Protein AF-A0A974YJ53-F1 (afdb_monomer_lite)

Radius of gyration: 17.29 Å; chains: 1; bounding box: 48×20×54 Å

Secondary structure (DSSP, 8-state):
---SHHHHHHHHHHHHHHHTT--SS---EEEE-S--SS-HHHHHHHHHHHHHHHHHHHHHHHHHHHHHHT---HHHHHHHHHHHHHHHHHHHHHHTTEEEE---

Foldseek 3Di:
DPDPPPVVVVVVVVVVVVLLVDQLLQDFDWDAQDPFPDDPVVLQSVLSVQLSVQLVVQLVVLVVVCVVVVHDDPVVSSVRSSVRSNVSSQVSSVVRRIGGHHDD

Sequence (104 aa):
MKASGLVVVSVAGMAALLAGCVDRANSPVLYPVGTPTNPSFVAHAMCMGEGNAAYDESMRLYKERSQISGQYDEDEGKAVSRSAARRAYTACASSEGYRAVYDQ

pLDDT: mean 82.93, std 16.95, range [40.56, 96.88]

Structure (mmCIF, N/CA/C/O backbone):
data_AF-A0A974YJ53-F1
#
_entry.id   AF-A0A974YJ53-F1
#
loop_
_atom_site.group_PDB
_atom_site.id
_atom_site.type_symbol
_atom_site.label_atom_id
_atom_site.label_alt_id
_atom_site.label_comp_id
_atom_site.label_asym_id
_atom_site.label_entity_id
_atom_site.label_seq_id
_atom_site.pdbx_PDB_ins_code
_atom_site.Cartn_x
_atom_site.Cartn_y
_atom_site.Cartn_z
_atom_site.occupancy
_atom_site.B_iso_or_equiv
_atom_site.auth_seq_id
_atom_site.auth_comp_id
_atom_site.auth_asym_id
_atom_site.auth_atom_id
_atom_site.pdbx_PDB_model_num
ATOM 1 N N . MET A 1 1 ? 29.215 -0.146 34.148 1.00 40.56 1 MET A N 1
ATOM 2 C CA . MET A 1 1 ? 28.166 -0.935 33.465 1.00 40.56 1 MET A CA 1
ATOM 3 C C . MET A 1 1 ? 27.506 -0.026 32.435 1.00 40.56 1 MET A C 1
ATOM 5 O O . MET A 1 1 ? 26.774 0.873 32.817 1.00 40.56 1 MET A O 1
ATOM 9 N N . LYS A 1 2 ? 27.872 -0.137 31.154 1.00 45.16 2 LYS A N 1
ATOM 10 C CA . LYS A 1 2 ? 27.364 0.735 30.079 1.00 45.16 2 LYS A CA 1
ATOM 11 C C . LYS A 1 2 ? 27.240 -0.112 28.808 1.00 45.16 2 LYS A C 1
ATOM 13 O O . LYS A 1 2 ? 28.042 -0.001 27.896 1.00 45.16 2 LYS A O 1
ATOM 18 N N . ALA A 1 3 ? 26.291 -1.047 28.829 1.00 50.09 3 ALA A N 1
ATOM 19 C CA . ALA A 1 3 ? 26.039 -2.011 27.752 1.00 50.09 3 ALA A CA 1
ATOM 20 C C . ALA A 1 3 ? 24.563 -2.013 27.305 1.00 50.09 3 ALA A C 1
ATOM 22 O O . ALA A 1 3 ? 24.103 -2.958 26.681 1.00 50.09 3 ALA A O 1
ATOM 23 N N . SER A 1 4 ? 23.810 -0.954 27.620 1.00 52.62 4 SER A N 1
ATOM 24 C CA . SER A 1 4 ? 22.373 -0.875 27.312 1.00 52.62 4 SER A CA 1
ATOM 25 C C . SER A 1 4 ? 22.062 -0.113 26.018 1.00 52.62 4 SER A C 1
ATOM 27 O O . SER A 1 4 ? 20.961 -0.224 25.500 1.00 52.62 4 SER A O 1
ATOM 29 N N . GLY A 1 5 ? 23.014 0.654 25.471 1.00 43.25 5 GLY A N 1
ATOM 30 C CA . GLY A 1 5 ? 22.772 1.498 24.290 1.00 43.25 5 GLY A CA 1
ATOM 31 C C . GLY A 1 5 ? 22.782 0.747 22.955 1.00 43.25 5 GLY A C 1
ATOM 32 O O . GLY A 1 5 ? 22.046 1.105 22.044 1.00 43.25 5 GLY A O 1
ATOM 33 N N . LEU A 1 6 ? 23.584 -0.314 22.837 1.00 44.44 6 LEU A N 1
ATOM 34 C CA . LEU A 1 6 ? 23.817 -1.005 21.560 1.00 44.44 6 LEU A CA 1
ATOM 35 C C . LEU A 1 6 ? 22.660 -1.954 21.191 1.00 44.44 6 LEU A C 1
ATOM 37 O O . LEU A 1 6 ? 22.308 -2.092 20.023 1.00 44.44 6 LEU A O 1
ATOM 41 N N . VAL A 1 7 ? 22.004 -2.537 22.198 1.00 48.62 7 VAL A N 1
ATOM 42 C CA . VAL A 1 7 ? 20.861 -3.444 22.010 1.00 48.62 7 VAL A CA 1
ATOM 43 C C . VAL A 1 7 ? 19.630 -2.689 21.501 1.00 48.62 7 VAL A C 1
ATOM 45 O O . VAL A 1 7 ? 18.967 -3.153 20.577 1.00 48.62 7 VAL A O 1
ATOM 48 N N . VAL A 1 8 ? 19.360 -1.488 22.023 1.00 51.03 8 VAL A N 1
ATOM 49 C CA . VAL A 1 8 ? 18.184 -0.687 21.631 1.00 51.03 8 VAL A CA 1
ATOM 50 C C . VAL A 1 8 ? 18.253 -0.251 20.163 1.00 51.03 8 VAL A C 1
ATOM 52 O O . VAL A 1 8 ? 17.247 -0.318 19.460 1.00 51.03 8 VAL A O 1
ATOM 55 N N . VAL A 1 9 ? 19.442 0.117 19.669 1.00 54.72 9 VAL A N 1
ATOM 56 C CA . VAL A 1 9 ? 19.636 0.501 18.258 1.00 54.72 9 VAL A CA 1
ATOM 57 C C . VAL A 1 9 ? 19.370 -0.680 17.322 1.00 54.72 9 VAL A C 1
ATOM 59 O O . VAL A 1 9 ? 18.753 -0.504 16.274 1.00 54.72 9 VAL A O 1
ATOM 62 N N . SER A 1 10 ? 19.771 -1.893 17.715 1.00 58.12 10 SER A N 1
ATOM 63 C CA . SER A 1 10 ? 19.550 -3.089 16.895 1.00 58.12 10 SER A CA 1
ATOM 64 C C . SER A 1 10 ? 18.067 -3.458 16.764 1.00 58.12 10 SER A C 1
ATOM 66 O O . SER A 1 10 ? 17.613 -3.766 15.665 1.00 58.12 10 SER A O 1
ATOM 68 N N . VAL A 1 11 ? 17.284 -3.341 17.843 1.00 58.62 11 VAL A N 1
ATOM 69 C CA . VAL A 1 11 ? 15.850 -3.680 17.834 1.00 58.62 11 VAL A CA 1
ATOM 70 C C . VAL A 1 11 ? 15.031 -2.625 17.090 1.00 58.62 11 VAL A C 1
ATOM 72 O O . VAL A 1 11 ? 14.169 -2.980 16.289 1.00 58.62 11 VAL A O 1
ATOM 75 N N . ALA A 1 12 ? 15.321 -1.335 17.289 1.00 57.25 12 ALA A N 1
ATOM 76 C CA . ALA A 1 12 ? 14.645 -0.259 16.563 1.00 57.25 12 ALA A CA 1
ATOM 77 C C . ALA A 1 12 ? 14.970 -0.287 15.058 1.00 57.25 12 ALA A C 1
ATOM 79 O O . ALA A 1 12 ? 14.073 -0.119 14.233 1.00 57.25 12 ALA A O 1
ATOM 80 N N . GLY A 1 13 ? 16.227 -0.570 14.695 1.00 54.50 13 GLY A N 1
ATOM 81 C CA . GLY A 1 13 ? 16.632 -0.760 13.300 1.00 54.50 13 GLY A CA 1
ATOM 82 C C . GLY A 1 13 ? 15.938 -1.957 12.647 1.00 54.50 13 GLY A C 1
ATOM 83 O O . GLY A 1 13 ? 15.426 -1.837 11.538 1.00 54.50 13 GLY A O 1
ATOM 84 N N . MET A 1 14 ? 15.836 -3.089 13.351 1.00 53.72 14 MET A N 1
ATOM 85 C CA . MET A 1 14 ? 15.097 -4.258 12.861 1.00 53.72 14 MET A CA 1
ATOM 86 C C . MET A 1 14 ? 13.597 -3.984 12.715 1.00 53.72 14 MET A C 1
ATOM 88 O O . MET A 1 14 ? 13.014 -4.383 11.714 1.00 53.72 14 MET A O 1
ATOM 92 N N . ALA A 1 15 ? 12.973 -3.269 13.655 1.00 55.41 15 ALA A N 1
ATOM 93 C CA . ALA A 1 15 ? 11.561 -2.901 13.560 1.00 55.41 15 ALA A CA 1
ATOM 94 C C . ALA A 1 15 ? 11.280 -1.958 12.376 1.00 55.41 15 ALA A C 1
ATOM 96 O O . ALA A 1 15 ? 10.288 -2.144 11.676 1.00 55.41 15 ALA A O 1
ATOM 97 N N . ALA A 1 16 ? 12.168 -0.995 12.105 1.00 52.47 16 ALA A N 1
ATOM 98 C CA . ALA A 1 16 ? 12.058 -0.111 10.944 1.00 52.47 16 ALA A CA 1
ATOM 99 C C . ALA A 1 16 ? 12.239 -0.869 9.614 1.00 52.47 16 ALA A C 1
ATOM 101 O O . ALA A 1 16 ? 11.493 -0.639 8.664 1.00 52.47 16 ALA A O 1
ATOM 102 N N . LEU A 1 17 ? 13.177 -1.821 9.562 1.00 53.62 17 LEU A N 1
ATOM 103 C CA . LEU A 1 17 ? 13.371 -2.694 8.398 1.00 53.62 17 LEU A CA 1
ATOM 104 C C . LEU A 1 17 ? 12.165 -3.616 8.168 1.00 53.62 17 LEU A C 1
ATOM 106 O O . LEU A 1 17 ? 11.707 -3.760 7.037 1.00 53.62 17 LEU A O 1
ATOM 110 N N . LEU A 1 18 ? 11.613 -4.197 9.236 1.00 51.81 18 LEU A N 1
ATOM 111 C CA . LEU A 1 18 ? 10.420 -5.045 9.177 1.00 51.81 18 LEU A CA 1
ATOM 112 C C . LEU A 1 18 ? 9.175 -4.249 8.774 1.00 51.81 18 LEU A C 1
ATOM 114 O O . LEU A 1 18 ? 8.375 -4.752 7.992 1.00 51.81 18 LEU A O 1
ATOM 118 N N . ALA A 1 19 ? 9.026 -3.003 9.235 1.00 51.44 19 ALA A N 1
ATOM 119 C CA . ALA A 1 19 ? 7.949 -2.117 8.792 1.00 51.44 19 ALA A CA 1
ATOM 120 C C . ALA A 1 19 ? 8.050 -1.799 7.290 1.00 51.44 19 ALA A C 1
ATOM 122 O O . ALA A 1 19 ? 7.032 -1.771 6.603 1.00 51.44 19 ALA A O 1
ATOM 123 N N . GLY A 1 20 ? 9.272 -1.657 6.763 1.00 52.41 20 GLY A N 1
ATOM 124 C CA . GLY A 1 20 ? 9.530 -1.524 5.325 1.00 52.41 20 GLY A CA 1
ATOM 125 C C . GLY A 1 20 ? 9.189 -2.772 4.498 1.00 52.41 20 GLY A C 1
ATOM 126 O O . GLY A 1 20 ? 9.055 -2.671 3.284 1.00 52.41 20 GLY A O 1
ATOM 127 N N . CYS A 1 21 ? 9.013 -3.934 5.137 1.00 59.75 21 CYS A N 1
ATOM 128 C CA . CYS A 1 21 ? 8.623 -5.183 4.475 1.00 59.75 21 CYS A CA 1
ATOM 129 C C . CYS A 1 21 ? 7.103 -5.409 4.451 1.00 59.75 21 CYS A C 1
ATOM 131 O O . CYS A 1 21 ? 6.640 -6.361 3.823 1.00 59.75 21 CYS A O 1
ATOM 133 N N . VAL A 1 22 ? 6.315 -4.591 5.158 1.00 68.06 22 VAL A N 1
ATOM 134 C CA . VAL A 1 22 ? 4.862 -4.768 5.217 1.00 68.06 22 VAL A CA 1
ATOM 135 C C . VAL A 1 22 ? 4.215 -3.972 4.098 1.00 68.06 22 VAL A C 1
ATOM 137 O O . VAL A 1 22 ? 4.155 -2.748 4.152 1.00 68.06 22 VAL A O 1
ATOM 140 N N . ASP A 1 23 ? 3.680 -4.679 3.109 1.00 72.94 23 ASP A N 1
ATOM 141 C CA . ASP A 1 23 ? 2.846 -4.078 2.075 1.00 72.94 23 ASP A CA 1
ATOM 142 C C . ASP A 1 23 ? 1.397 -3.982 2.547 1.00 72.94 23 ASP A C 1
ATOM 144 O O . ASP A 1 23 ? 0.661 -4.972 2.594 1.00 72.94 23 ASP A O 1
ATOM 148 N N . ARG A 1 24 ? 0.972 -2.770 2.918 1.00 78.75 24 ARG A N 1
ATOM 149 C CA . ARG A 1 24 ? -0.427 -2.503 3.282 1.00 78.75 24 ARG A CA 1
ATOM 150 C C . ARG A 1 24 ? -1.324 -2.242 2.071 1.00 78.75 24 ARG A C 1
ATOM 152 O O . ARG A 1 24 ? -2.547 -2.283 2.221 1.00 78.75 24 ARG A O 1
ATOM 159 N N . ALA A 1 25 ? -0.752 -1.996 0.893 1.00 74.88 25 ALA A N 1
ATOM 160 C CA . ALA A 1 25 ? -1.472 -1.809 -0.363 1.00 74.88 25 ALA A CA 1
ATOM 161 C C . ALA A 1 25 ? -1.789 -3.140 -1.081 1.00 74.88 25 ALA A C 1
ATOM 163 O O . ALA A 1 25 ? -2.671 -3.151 -1.941 1.00 74.88 25 ALA A O 1
ATOM 164 N N . ASN A 1 26 ? -1.194 -4.265 -0.662 1.00 73.88 26 ASN A N 1
ATOM 165 C CA . ASN A 1 26 ? -1.368 -5.617 -1.219 1.00 73.88 26 ASN A CA 1
ATOM 166 C C . ASN A 1 26 ? -0.609 -5.874 -2.540 1.00 73.88 26 ASN A C 1
ATOM 168 O O . ASN A 1 26 ? -1.155 -6.518 -3.435 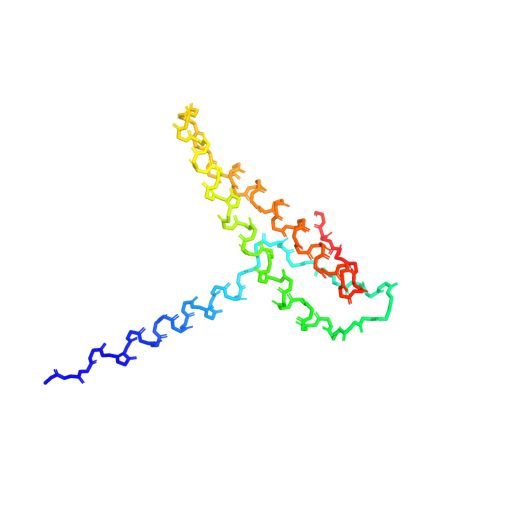1.00 73.88 26 ASN A O 1
ATOM 172 N N . SER A 1 27 ? 0.608 -5.335 -2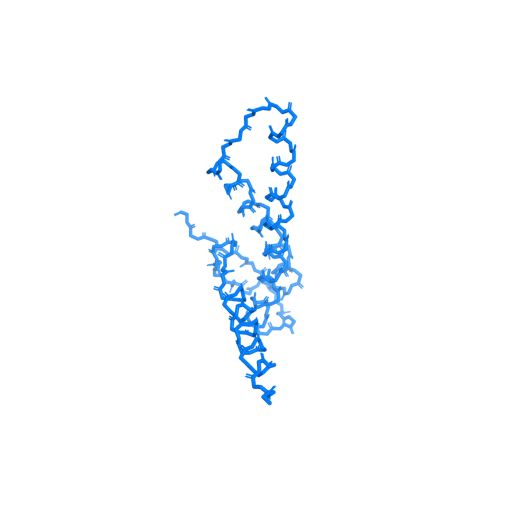.661 1.00 72.12 27 SER A N 1
ATOM 173 C CA . SER A 1 27 ? 1.644 -5.618 -3.674 1.00 72.12 27 SER A CA 1
ATOM 174 C C . SER A 1 27 ? 1.121 -5.872 -5.087 1.00 72.12 27 SER A C 1
ATOM 176 O O . SER A 1 27 ? 1.030 -7.025 -5.515 1.00 72.12 27 SER A O 1
ATOM 178 N N . PRO A 1 28 ? 0.778 -4.815 -5.840 1.00 85.56 28 PRO A N 1
ATOM 179 C CA . PRO A 1 28 ? 0.359 -4.965 -7.224 1.00 85.56 28 PRO A CA 1
ATOM 180 C C . PRO A 1 28 ? 1.534 -5.329 -8.133 1.00 85.56 28 PRO A C 1
ATOM 182 O O . PRO A 1 28 ? 2.689 -4.976 -7.881 1.00 85.56 28 PRO A O 1
ATOM 185 N N . VAL A 1 29 ? 1.217 -5.937 -9.273 1.00 89.81 29 VAL A N 1
ATOM 186 C CA . VAL A 1 29 ? 2.151 -6.026 -10.396 1.00 89.81 29 VAL A CA 1
ATOM 187 C C . VAL A 1 29 ? 2.238 -4.651 -11.059 1.00 89.81 29 VAL A C 1
ATOM 189 O O . VAL A 1 29 ? 1.220 -4.061 -11.432 1.00 89.81 29 VAL A O 1
ATOM 192 N N . LEU A 1 30 ? 3.459 -4.132 -11.206 1.00 92.25 30 LEU A N 1
ATOM 193 C CA . LEU A 1 30 ? 3.720 -2.867 -11.890 1.00 92.25 30 LEU A CA 1
ATOM 194 C C . LEU A 1 30 ? 3.937 -3.104 -13.385 1.00 92.25 30 LEU A C 1
ATOM 196 O O . LEU A 1 30 ? 4.974 -3.625 -13.797 1.00 92.25 30 LEU A O 1
ATOM 200 N N . TYR A 1 31 ? 2.977 -2.676 -14.200 1.00 93.69 31 TYR A N 1
ATOM 201 C CA . TYR A 1 31 ? 3.092 -2.710 -15.656 1.00 93.69 31 TYR A CA 1
ATOM 202 C C . TYR A 1 31 ? 3.564 -1.355 -16.188 1.00 93.69 31 TYR A C 1
ATOM 204 O O . TYR A 1 31 ? 2.906 -0.350 -15.915 1.00 93.69 31 TYR A O 1
ATOM 212 N N . PRO A 1 32 ? 4.668 -1.281 -16.947 1.00 94.00 32 PRO A N 1
ATOM 213 C CA . PRO A 1 32 ? 5.097 -0.025 -17.550 1.00 94.00 32 PRO A CA 1
ATOM 214 C C . PRO A 1 32 ? 4.094 0.392 -18.632 1.00 94.00 32 PRO A C 1
ATOM 216 O O . PRO A 1 32 ? 3.763 -0.398 -19.516 1.00 94.00 32 PRO A O 1
ATOM 219 N N . VAL A 1 33 ? 3.599 1.628 -18.556 1.00 91.44 33 VAL A N 1
ATOM 220 C CA . VAL A 1 33 ? 2.648 2.191 -19.539 1.00 91.44 33 VAL A CA 1
ATOM 221 C C . VAL A 1 33 ? 3.201 3.412 -20.280 1.00 91.44 33 VAL A C 1
ATOM 223 O O . VAL A 1 33 ? 2.559 3.916 -21.196 1.00 91.44 33 VAL A O 1
ATOM 226 N N . GLY A 1 34 ? 4.402 3.864 -19.915 1.00 83.50 34 GLY A N 1
ATOM 227 C CA . GLY A 1 34 ? 5.146 4.931 -20.584 1.00 83.50 34 GLY A CA 1
ATOM 228 C C . GLY A 1 34 ? 6.646 4.642 -20.576 1.00 83.50 34 GLY A C 1
ATOM 229 O O . GLY A 1 34 ? 7.054 3.489 -20.686 1.00 83.50 34 GLY A O 1
ATOM 230 N N . THR A 1 35 ? 7.466 5.682 -20.424 1.00 88.81 35 THR A N 1
ATOM 231 C CA . THR A 1 35 ? 8.908 5.575 -20.154 1.00 88.81 35 THR A CA 1
ATOM 232 C C . THR A 1 35 ? 9.142 5.757 -18.654 1.00 88.81 35 THR A C 1
ATOM 234 O O . THR A 1 35 ? 9.142 6.904 -18.199 1.00 88.81 35 THR A O 1
ATOM 237 N N . PRO A 1 36 ? 9.290 4.675 -17.866 1.00 89.25 36 PRO A N 1
ATOM 238 C CA . PRO A 1 36 ? 9.410 4.806 -16.424 1.00 89.25 36 PRO A CA 1
ATOM 239 C C . PRO A 1 36 ? 10.635 5.620 -16.021 1.00 89.25 36 PRO A C 1
ATOM 241 O O . PRO A 1 36 ? 11.722 5.431 -16.569 1.00 89.25 36 PRO A O 1
ATOM 244 N N . THR A 1 37 ? 10.454 6.501 -15.044 1.00 88.56 37 THR A N 1
ATOM 245 C CA . THR A 1 37 ? 11.522 7.329 -14.462 1.00 88.56 37 THR A CA 1
ATOM 246 C C . THR A 1 37 ? 12.518 6.496 -13.672 1.00 88.56 37 THR A C 1
ATOM 248 O O . THR A 1 37 ? 13.716 6.765 -13.703 1.00 88.56 37 THR A O 1
ATOM 251 N N . ASN A 1 38 ? 12.023 5.458 -12.999 1.00 91.31 38 ASN A N 1
ATOM 252 C CA . ASN A 1 38 ? 12.814 4.541 -12.196 1.00 91.31 38 ASN A CA 1
ATOM 253 C C . ASN A 1 38 ? 12.523 3.078 -12.566 1.00 91.31 38 ASN A C 1
ATOM 255 O O . ASN A 1 38 ? 11.423 2.755 -13.028 1.00 91.31 38 ASN A O 1
ATOM 259 N N . PRO A 1 39 ? 13.472 2.153 -12.320 1.00 92.69 39 PRO A N 1
ATOM 260 C CA . PRO A 1 39 ? 13.200 0.721 -12.375 1.00 92.69 39 PRO A CA 1
ATOM 261 C C . PRO A 1 39 ? 12.043 0.332 -11.444 1.00 92.69 39 PRO A C 1
ATOM 263 O O . PRO A 1 39 ? 11.866 0.929 -10.381 1.00 92.69 39 PRO A O 1
ATOM 266 N N . SER A 1 40 ? 11.295 -0.713 -11.800 1.00 89.56 40 SER A N 1
ATOM 267 C CA . SER A 1 40 ? 10.065 -1.096 -11.090 1.00 89.56 40 SER A CA 1
ATOM 268 C C . SER A 1 40 ? 10.280 -1.383 -9.605 1.00 89.56 40 SER A C 1
ATOM 270 O O . SER A 1 40 ? 9.435 -1.028 -8.793 1.00 89.56 40 SER A O 1
ATOM 272 N N . PHE A 1 41 ? 11.421 -1.962 -9.222 1.00 89.06 41 PHE A N 1
ATOM 273 C CA . PHE A 1 41 ? 11.736 -2.229 -7.816 1.00 89.06 41 PHE A CA 1
ATOM 274 C C . PHE A 1 41 ? 11.953 -0.943 -7.000 1.00 89.06 41 PHE A C 1
ATOM 276 O O . PHE A 1 41 ? 11.570 -0.885 -5.834 1.00 89.06 41 PHE A O 1
ATOM 283 N N . VAL A 1 42 ? 12.532 0.095 -7.614 1.00 91.25 42 VAL A N 1
ATOM 284 C CA . VAL A 1 42 ? 12.748 1.403 -6.977 1.00 91.25 42 VAL A CA 1
ATOM 285 C C . VAL A 1 42 ? 11.417 2.133 -6.838 1.00 91.25 42 VAL A C 1
ATOM 287 O O . VAL A 1 42 ? 11.085 2.593 -5.747 1.00 91.25 42 VAL A O 1
ATOM 290 N N . ALA A 1 43 ? 10.632 2.178 -7.919 1.00 92.06 43 ALA A N 1
ATOM 291 C CA . ALA A 1 43 ? 9.293 2.762 -7.902 1.00 92.06 43 ALA A CA 1
ATOM 292 C C . ALA A 1 43 ? 8.402 2.063 -6.863 1.00 92.06 43 ALA A C 1
ATOM 294 O O . ALA A 1 43 ? 7.762 2.723 -6.051 1.00 92.06 43 ALA A O 1
ATOM 295 N N . HIS A 1 44 ? 8.432 0.727 -6.809 1.00 91.19 44 HIS A N 1
ATOM 296 C CA . HIS A 1 44 ? 7.692 -0.043 -5.814 1.00 91.19 44 HIS A CA 1
ATOM 297 C C . HIS A 1 44 ? 8.090 0.343 -4.385 1.00 91.19 44 HIS A C 1
ATOM 299 O O . HIS A 1 44 ? 7.205 0.634 -3.588 1.00 91.19 44 HIS A O 1
ATOM 305 N N . ALA A 1 45 ? 9.387 0.404 -4.065 1.00 89.81 45 ALA A N 1
ATOM 306 C CA . ALA A 1 45 ? 9.854 0.756 -2.723 1.00 89.81 45 ALA A CA 1
ATOM 307 C C . ALA A 1 45 ? 9.432 2.172 -2.290 1.00 89.81 45 ALA A C 1
ATOM 309 O O . ALA A 1 45 ? 9.040 2.370 -1.140 1.00 89.81 45 ALA A O 1
ATOM 310 N N . MET A 1 46 ? 9.468 3.150 -3.202 1.00 90.19 46 MET A N 1
ATOM 311 C CA . MET A 1 46 ? 9.002 4.509 -2.906 1.00 90.19 46 MET A CA 1
ATOM 312 C C . MET A 1 46 ? 7.483 4.554 -2.703 1.00 90.19 46 MET A C 1
ATOM 314 O O . MET A 1 46 ? 7.009 5.036 -1.673 1.00 90.19 46 MET A O 1
ATOM 318 N N . CYS A 1 47 ? 6.716 3.971 -3.626 1.00 92.12 47 CYS A N 1
ATOM 319 C CA . CYS A 1 47 ? 5.253 3.988 -3.567 1.00 92.12 47 CYS A CA 1
ATOM 320 C C . CYS A 1 47 ? 4.683 3.159 -2.410 1.00 92.12 47 CYS A C 1
ATOM 322 O O . CYS A 1 47 ? 3.608 3.464 -1.892 1.00 92.12 47 CYS A O 1
ATOM 324 N N . MET A 1 48 ? 5.417 2.141 -1.962 1.00 92.00 48 MET A N 1
ATOM 325 C CA . MET A 1 48 ? 5.144 1.404 -0.730 1.00 92.00 48 MET A CA 1
ATOM 326 C C . MET A 1 48 ? 5.145 2.312 0.499 1.00 92.00 48 MET A C 1
ATOM 328 O O . MET A 1 48 ? 4.245 2.219 1.334 1.00 92.00 48 MET A O 1
ATOM 332 N N . GLY A 1 49 ? 6.124 3.216 0.595 1.00 89.38 49 GLY A N 1
ATOM 333 C CA . GLY A 1 49 ? 6.199 4.197 1.675 1.00 89.38 49 GLY A CA 1
ATOM 334 C C . GLY A 1 49 ? 4.960 5.091 1.722 1.00 89.38 49 GLY A C 1
ATOM 335 O O . GLY A 1 49 ? 4.360 5.254 2.785 1.00 89.38 49 GLY A O 1
ATOM 336 N N . GLU A 1 50 ? 4.523 5.598 0.566 1.00 90.31 50 GLU A N 1
ATOM 337 C CA . GLU A 1 50 ? 3.305 6.414 0.473 1.00 90.31 50 GLU A CA 1
ATOM 338 C C . GLU A 1 50 ? 2.038 5.625 0.821 1.00 90.31 50 GLU A C 1
ATOM 340 O O . GLU A 1 50 ? 1.190 6.106 1.576 1.00 90.31 50 GLU A O 1
ATOM 345 N N . GLY A 1 51 ? 1.918 4.391 0.321 1.00 92.94 51 GLY A N 1
ATOM 346 C CA . GLY A 1 51 ? 0.804 3.501 0.642 1.00 92.94 51 GLY A CA 1
ATOM 347 C C . GLY A 1 51 ? 0.703 3.209 2.142 1.00 92.94 51 GLY A C 1
ATOM 348 O O . GLY A 1 51 ? -0.388 3.273 2.712 1.00 92.94 51 GLY A O 1
ATOM 349 N N . ASN A 1 52 ? 1.832 2.945 2.800 1.00 92.56 52 ASN A N 1
ATOM 350 C CA . ASN A 1 52 ? 1.882 2.670 4.235 1.00 92.56 52 ASN A CA 1
ATOM 351 C C . ASN A 1 52 ? 1.561 3.912 5.076 1.00 92.56 52 ASN A C 1
ATOM 353 O O . ASN A 1 52 ? 0.764 3.822 6.008 1.00 92.56 52 ASN A O 1
ATOM 357 N N . ALA A 1 53 ? 2.089 5.083 4.709 1.00 92.88 53 ALA A N 1
ATOM 358 C CA . ALA A 1 53 ? 1.744 6.335 5.382 1.00 92.88 53 ALA A CA 1
ATOM 359 C C . ALA A 1 53 ? 0.238 6.643 5.273 1.00 92.88 53 ALA A C 1
ATOM 361 O O . ALA A 1 53 ? -0.403 7.002 6.262 1.00 92.88 53 ALA A O 1
ATOM 362 N N . ALA A 1 54 ? -0.352 6.433 4.091 1.00 95.44 54 ALA A N 1
ATOM 363 C CA . ALA A 1 54 ? -1.788 6.602 3.879 1.00 95.44 54 ALA A CA 1
ATOM 364 C C . ALA A 1 54 ? -2.628 5.580 4.664 1.00 95.44 54 ALA A C 1
ATOM 366 O O . ALA A 1 54 ? -3.705 5.918 5.159 1.00 95.44 54 ALA A O 1
ATOM 367 N N . TYR A 1 55 ? -2.145 4.341 4.801 1.00 95.19 55 TYR A N 1
ATOM 368 C CA . TYR A 1 55 ? -2.782 3.328 5.638 1.00 95.19 55 TYR A CA 1
ATOM 369 C C . TYR A 1 55 ? -2.853 3.776 7.102 1.00 95.19 55 TYR A C 1
ATOM 371 O O . TYR A 1 55 ? -3.928 3.733 7.708 1.00 95.19 55 TYR A O 1
ATOM 379 N N . ASP A 1 56 ? -1.713 4.183 7.664 1.00 95.38 56 ASP A N 1
ATOM 380 C CA . ASP A 1 56 ? -1.589 4.534 9.080 1.00 95.38 56 ASP A CA 1
ATOM 381 C C . ASP A 1 56 ? -2.446 5.754 9.416 1.00 95.38 56 ASP A C 1
ATOM 383 O O . ASP A 1 56 ? -3.198 5.740 10.394 1.00 95.38 56 ASP A O 1
ATOM 387 N N . GLU A 1 57 ? -2.419 6.767 8.550 1.00 96.38 57 GLU A N 1
ATOM 388 C CA . GLU A 1 57 ? -3.247 7.957 8.705 1.00 96.38 57 GLU A CA 1
ATOM 389 C C . GLU A 1 57 ? -4.742 7.631 8.593 1.00 96.38 57 GLU A C 1
ATOM 391 O O . GLU A 1 57 ? -5.537 8.034 9.442 1.00 96.38 57 GLU A O 1
ATOM 396 N N . SER A 1 58 ? -5.140 6.822 7.606 1.00 96.88 58 SER A N 1
ATOM 397 C CA . SER A 1 58 ? -6.530 6.373 7.478 1.00 96.88 58 SER A CA 1
ATOM 398 C C . SER A 1 58 ? -6.986 5.570 8.700 1.00 96.88 58 SER A C 1
ATOM 400 O O . SER A 1 58 ? -8.121 5.719 9.148 1.00 96.88 58 SER A O 1
ATOM 402 N N . MET A 1 59 ? -6.109 4.735 9.269 1.00 95.88 59 MET A N 1
ATOM 403 C CA . MET A 1 59 ? -6.427 3.932 10.454 1.00 95.88 59 MET A CA 1
ATOM 404 C C . MET A 1 59 ? -6.594 4.823 11.687 1.00 95.88 59 MET A C 1
ATOM 406 O O . MET A 1 59 ? -7.530 4.639 12.470 1.00 95.88 59 MET A O 1
ATOM 410 N N . ARG A 1 60 ? -5.720 5.824 11.840 1.00 96.31 60 ARG A N 1
ATOM 411 C CA . ARG A 1 60 ? -5.820 6.837 12.894 1.00 96.31 60 ARG A CA 1
ATOM 412 C C . ARG A 1 60 ? -7.151 7.584 12.807 1.00 96.31 60 ARG A C 1
ATOM 414 O O . ARG A 1 60 ? -7.881 7.630 13.796 1.00 96.31 60 ARG A O 1
ATOM 421 N N . LEU A 1 61 ? -7.499 8.085 11.622 1.00 96.00 61 LEU A N 1
ATOM 422 C CA . LEU A 1 61 ? -8.751 8.808 11.380 1.00 96.00 61 LEU A CA 1
ATOM 423 C C . LEU A 1 61 ? -9.987 7.931 11.612 1.00 96.00 61 LEU A C 1
ATOM 425 O O . LEU A 1 61 ? -10.968 8.390 12.199 1.00 96.00 61 LEU A O 1
ATOM 429 N N . TYR A 1 62 ? -9.945 6.663 11.194 1.00 95.56 62 TYR A N 1
ATOM 430 C CA . TYR A 1 62 ? -11.026 5.714 11.453 1.00 95.56 62 TYR A CA 1
ATOM 431 C C . TYR A 1 62 ? -11.225 5.499 12.957 1.00 95.56 62 TYR A C 1
ATOM 433 O O . TYR A 1 62 ? -12.347 5.596 13.457 1.00 95.56 62 TYR A O 1
ATOM 441 N N . LYS A 1 63 ? -10.134 5.302 13.708 1.00 95.00 63 LYS A N 1
ATOM 442 C CA . LYS A 1 63 ? -10.186 5.162 15.167 1.00 95.00 63 LYS A CA 1
ATOM 443 C C . LYS A 1 63 ? -10.734 6.421 15.843 1.00 95.00 63 LYS A C 1
ATOM 445 O O . LYS A 1 63 ? -11.546 6.309 16.756 1.00 95.00 63 LYS A O 1
ATOM 450 N N . GLU A 1 64 ? -10.346 7.610 15.403 1.00 95.75 64 GLU A N 1
ATOM 451 C CA . GLU A 1 64 ? -10.883 8.869 15.941 1.00 95.75 64 GLU A CA 1
ATOM 452 C C . GLU A 1 64 ? -12.381 9.024 15.647 1.00 95.75 64 GLU A C 1
ATOM 454 O O . GLU A 1 64 ? -13.159 9.339 16.546 1.00 95.75 64 GLU A O 1
ATOM 459 N N . ARG A 1 65 ? -12.826 8.705 14.425 1.00 93.56 65 ARG A N 1
ATOM 460 C CA . ARG A 1 65 ? -14.253 8.710 14.069 1.00 93.56 65 ARG A CA 1
ATOM 461 C C . ARG A 1 65 ? -15.051 7.678 14.871 1.00 93.56 65 ARG A C 1
ATOM 463 O O . ARG A 1 65 ? -16.159 7.977 15.319 1.00 93.56 65 ARG A O 1
ATOM 470 N N . SER A 1 66 ? -14.489 6.490 15.084 1.00 93.38 66 SER A N 1
ATOM 471 C CA . SER A 1 66 ? -15.137 5.425 15.854 1.00 93.38 66 SER A CA 1
ATOM 472 C C . SER A 1 66 ? -15.441 5.858 17.291 1.00 93.38 66 SER A C 1
ATOM 474 O O . SER A 1 66 ? -16.507 5.536 17.807 1.00 93.38 66 SER A O 1
ATOM 476 N N . GLN A 1 67 ? -14.583 6.689 17.898 1.00 91.50 67 GLN A N 1
ATOM 477 C CA . GLN A 1 67 ? -14.786 7.221 19.250 1.00 91.50 67 GLN A CA 1
ATOM 478 C C . GLN A 1 67 ? -15.986 8.170 19.338 1.00 91.50 67 GLN A C 1
ATOM 480 O O . GLN A 1 67 ? -16.649 8.208 20.370 1.00 91.50 67 GLN A O 1
ATOM 485 N N . ILE A 1 68 ? -16.298 8.898 18.261 1.00 93.81 68 ILE A N 1
ATOM 486 C CA . ILE A 1 68 ? -17.480 9.771 18.195 1.00 93.81 68 ILE A CA 1
ATOM 487 C C . ILE A 1 68 ? -18.756 8.928 18.098 1.00 93.81 68 ILE A C 1
ATOM 489 O O . ILE A 1 68 ? -19.743 9.210 18.770 1.00 93.81 68 ILE A O 1
ATOM 493 N N . SER A 1 69 ? -18.738 7.891 17.256 1.00 90.00 69 SER A N 1
ATOM 494 C CA . SER A 1 69 ? -19.897 7.009 17.043 1.00 90.00 69 SER A CA 1
ATOM 495 C C . SER A 1 69 ? -20.104 5.964 18.148 1.00 90.00 69 SER A C 1
ATOM 497 O O . SER A 1 69 ? -21.181 5.380 18.245 1.00 90.00 69 SER A O 1
ATOM 499 N N . GLY A 1 70 ? -19.075 5.703 18.960 1.00 90.50 70 GLY A N 1
ATOM 500 C CA . GLY A 1 70 ? -19.043 4.615 19.940 1.00 90.50 70 GLY A CA 1
ATOM 501 C C . GLY A 1 70 ? -18.922 3.213 19.328 1.00 90.50 70 GLY A C 1
ATOM 502 O O . GLY A 1 70 ? -19.025 2.229 20.055 1.00 90.50 70 GLY A O 1
ATOM 503 N N . GLN A 1 71 ? -18.714 3.103 18.013 1.00 88.69 71 GLN A N 1
ATOM 504 C CA . GLN A 1 71 ? -18.641 1.838 17.286 1.00 88.69 71 GLN A CA 1
ATOM 505 C C . GLN A 1 71 ? -17.279 1.720 16.610 1.00 88.69 71 GLN A C 1
ATOM 507 O O . GLN A 1 71 ? -16.976 2.463 15.679 1.00 88.69 71 GLN A O 1
ATOM 512 N N . TYR A 1 72 ? -16.451 0.797 17.101 1.00 92.81 72 TYR A N 1
ATOM 513 C CA . TYR A 1 72 ? -15.166 0.461 16.497 1.00 92.81 72 TYR A CA 1
ATOM 514 C C . TYR A 1 72 ? -15.204 -0.970 15.973 1.00 92.81 72 TYR A C 1
ATOM 516 O O . TYR A 1 72 ? -15.264 -1.917 16.756 1.00 92.81 72 TYR A O 1
ATOM 524 N N . ASP A 1 73 ? -15.134 -1.100 14.652 1.00 94.56 73 ASP A N 1
ATOM 525 C CA . ASP A 1 73 ? -14.871 -2.361 13.966 1.00 94.56 73 ASP A CA 1
ATOM 526 C C . ASP A 1 73 ? -13.456 -2.312 13.374 1.00 94.56 73 ASP A C 1
ATOM 528 O O . ASP A 1 73 ? -13.157 -1.492 12.500 1.00 94.56 73 ASP A O 1
ATOM 532 N N . GLU A 1 74 ? -12.567 -3.164 13.887 1.00 93.19 74 GLU A N 1
ATOM 533 C CA . GLU A 1 74 ? -11.174 -3.231 13.447 1.00 93.19 74 GLU A CA 1
ATOM 534 C C . GLU A 1 74 ? -11.038 -3.711 11.995 1.00 93.19 74 GLU A C 1
ATOM 536 O O . GLU A 1 74 ? -10.157 -3.233 11.273 1.00 93.19 74 GLU A O 1
ATOM 541 N N . ASP A 1 75 ? -11.887 -4.637 11.553 1.00 94.56 75 ASP A N 1
ATOM 542 C CA . ASP A 1 75 ? -11.806 -5.218 10.216 1.00 94.56 75 ASP A CA 1
ATOM 543 C C . ASP A 1 75 ? -12.318 -4.236 9.164 1.00 94.56 75 ASP A C 1
ATOM 545 O O . ASP A 1 75 ? -11.677 -4.065 8.119 1.00 94.56 75 ASP A O 1
ATOM 549 N N . GLU A 1 76 ? -13.387 -3.498 9.474 1.00 93.81 76 GLU A N 1
ATOM 550 C CA . GLU A 1 76 ? -13.821 -2.363 8.656 1.00 93.81 76 GLU A CA 1
ATOM 551 C C . GLU A 1 76 ? -12.716 -1.297 8.578 1.00 93.81 76 GLU A C 1
ATOM 553 O O . GLU A 1 76 ? -12.347 -0.864 7.481 1.00 93.81 76 GLU A O 1
ATOM 558 N N . GLY A 1 77 ? -12.104 -0.937 9.711 1.00 94.44 77 GLY A N 1
ATOM 559 C CA . GLY A 1 77 ? -10.995 0.018 9.747 1.00 94.44 77 GLY A CA 1
ATOM 560 C C . GLY A 1 77 ? -9.817 -0.417 8.872 1.00 94.44 77 GLY A C 1
ATOM 561 O O . GLY A 1 77 ? -9.290 0.372 8.084 1.00 94.44 77 GLY A O 1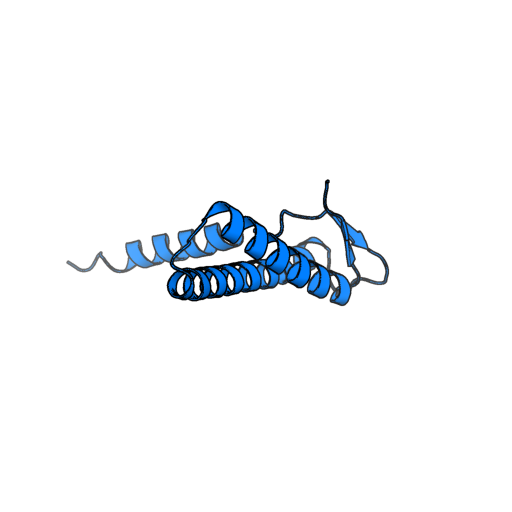
ATOM 562 N N . LYS A 1 78 ? -9.431 -1.698 8.932 1.00 93.25 78 LYS A N 1
ATOM 563 C CA . LYS A 1 78 ? -8.381 -2.266 8.069 1.00 93.25 78 LYS A CA 1
ATOM 564 C C . LYS A 1 78 ? -8.778 -2.210 6.598 1.00 93.25 78 LYS A C 1
ATOM 566 O O . LYS A 1 78 ? -7.935 -1.861 5.773 1.00 93.25 78 LYS A O 1
ATOM 571 N N . ALA A 1 79 ? -10.021 -2.544 6.254 1.00 93.75 79 ALA A N 1
ATOM 572 C CA . ALA A 1 79 ? -10.500 -2.512 4.874 1.00 93.75 79 ALA A CA 1
ATOM 573 C C . ALA A 1 79 ? -10.473 -1.085 4.300 1.00 93.75 79 ALA A C 1
ATOM 575 O O . ALA A 1 79 ? -9.931 -0.863 3.210 1.00 93.75 79 ALA A O 1
ATOM 576 N N . VAL A 1 80 ? -10.967 -0.105 5.063 1.00 94.75 80 VAL A N 1
ATOM 577 C CA . VAL A 1 80 ? -10.929 1.317 4.697 1.00 94.75 80 VAL A CA 1
ATOM 578 C C . VAL A 1 80 ? -9.484 1.783 4.516 1.00 94.75 80 VAL A C 1
ATOM 580 O O . VAL A 1 80 ? -9.151 2.333 3.462 1.00 94.75 80 VAL A O 1
ATOM 583 N N . SER A 1 81 ? -8.594 1.481 5.461 1.00 95.56 81 SER A N 1
ATOM 584 C CA . SER A 1 81 ? -7.186 1.886 5.381 1.00 95.56 81 SER A CA 1
ATOM 585 C C . SER A 1 81 ? -6.412 1.212 4.254 1.00 95.56 81 SER A C 1
ATOM 587 O O . SER A 1 81 ? -5.624 1.877 3.583 1.00 95.56 81 SER A O 1
ATOM 589 N N . ARG A 1 82 ? -6.664 -0.070 3.955 1.00 93.38 82 ARG A N 1
ATOM 590 C CA . ARG A 1 82 ? -6.098 -0.730 2.760 1.00 93.38 82 ARG A CA 1
ATOM 591 C C . ARG A 1 82 ? -6.566 -0.050 1.479 1.00 93.38 82 ARG A C 1
ATOM 593 O O . ARG A 1 82 ? -5.782 0.111 0.546 1.00 93.38 82 ARG A O 1
ATOM 600 N N . SER A 1 83 ? -7.825 0.386 1.426 1.00 93.62 83 SER A N 1
ATOM 601 C CA . SER A 1 83 ? -8.331 1.127 0.270 1.00 93.62 83 SER A CA 1
ATOM 602 C C . SER A 1 83 ? -7.623 2.479 0.103 1.00 93.62 83 SER A C 1
ATOM 604 O O . SER A 1 83 ? -7.328 2.877 -1.023 1.00 93.62 83 SER A O 1
ATOM 606 N N . ALA A 1 84 ? -7.314 3.180 1.200 1.00 95.75 84 ALA A N 1
ATOM 607 C CA . ALA A 1 84 ? -6.537 4.419 1.173 1.00 95.75 84 ALA A CA 1
ATOM 608 C C . ALA A 1 84 ? -5.098 4.164 0.696 1.00 95.75 84 ALA A C 1
ATOM 610 O O . ALA A 1 84 ? -4.638 4.829 -0.233 1.00 95.75 84 ALA A O 1
ATOM 611 N N . ALA A 1 85 ? -4.448 3.133 1.242 1.00 94.81 85 ALA A N 1
ATOM 612 C CA . ALA A 1 85 ? -3.115 2.691 0.840 1.00 94.81 85 ALA A CA 1
ATOM 613 C C . ALA A 1 85 ? -3.028 2.394 -0.662 1.00 94.81 85 ALA A C 1
ATOM 615 O O . ALA A 1 85 ? -2.144 2.903 -1.346 1.00 94.81 85 ALA A O 1
ATOM 616 N N . ARG A 1 86 ? -3.991 1.633 -1.205 1.00 93.88 86 ARG A N 1
ATOM 617 C CA . ARG A 1 86 ? -4.062 1.313 -2.641 1.00 93.88 86 ARG A CA 1
ATOM 618 C C . ARG A 1 86 ? -4.189 2.555 -3.514 1.00 93.88 86 ARG A C 1
ATOM 620 O O . ARG A 1 86 ? -3.570 2.612 -4.575 1.00 93.88 86 ARG A O 1
ATOM 627 N N . ARG A 1 87 ? -4.985 3.546 -3.100 1.00 94.19 87 ARG A N 1
ATOM 628 C CA . ARG A 1 87 ? -5.137 4.802 -3.856 1.00 94.19 87 ARG A CA 1
ATOM 629 C C . ARG A 1 87 ? -3.829 5.590 -3.883 1.00 94.19 87 ARG A C 1
ATOM 631 O O . ARG A 1 87 ? -3.411 5.985 -4.966 1.00 94.19 87 ARG A O 1
ATOM 638 N N . ALA A 1 88 ? -3.177 5.750 -2.730 1.00 94.88 88 ALA A N 1
ATOM 639 C CA . ALA A 1 88 ? -1.888 6.435 -2.631 1.00 94.88 88 ALA A CA 1
ATOM 640 C C . ALA A 1 88 ? -0.808 5.726 -3.461 1.00 94.88 88 ALA A C 1
ATOM 642 O O . ALA A 1 88 ? -0.196 6.335 -4.334 1.00 94.88 88 ALA A O 1
ATOM 643 N N . TYR A 1 89 ? -0.677 4.407 -3.293 1.00 94.56 89 TYR A N 1
ATOM 644 C CA . TYR A 1 89 ? 0.260 3.597 -4.067 1.00 94.56 89 TYR A CA 1
ATOM 645 C C . TYR A 1 89 ? 0.031 3.739 -5.577 1.00 94.56 89 TYR A C 1
ATOM 647 O O . TYR A 1 89 ? 0.970 3.937 -6.342 1.00 94.56 89 TYR A O 1
ATOM 655 N N . THR A 1 90 ? -1.226 3.649 -6.023 1.00 94.69 90 THR A N 1
ATOM 656 C CA . THR A 1 90 ? -1.567 3.735 -7.451 1.00 94.69 90 THR A CA 1
ATOM 657 C C . THR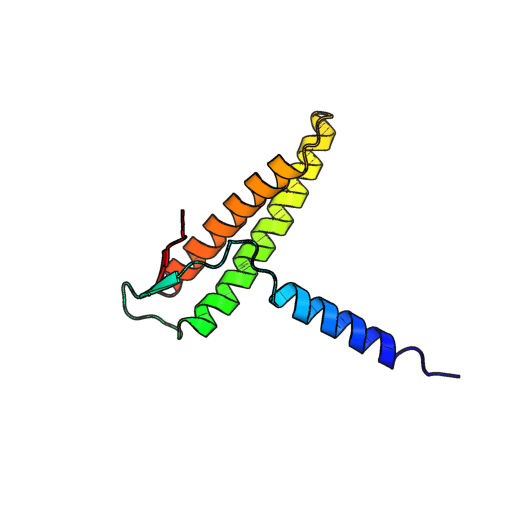 A 1 90 ? -1.255 5.117 -8.021 1.00 94.69 90 THR A C 1
ATOM 659 O O . THR A 1 90 ? -0.798 5.207 -9.161 1.00 94.69 90 THR A O 1
ATOM 662 N N . ALA A 1 91 ? -1.469 6.182 -7.245 1.00 95.38 91 ALA A N 1
ATOM 663 C CA . ALA A 1 91 ? -1.112 7.538 -7.646 1.00 95.38 91 ALA A CA 1
ATOM 664 C C . ALA A 1 91 ? 0.408 7.684 -7.836 1.00 95.38 91 ALA A C 1
ATOM 666 O O . ALA A 1 91 ? 0.833 8.117 -8.906 1.00 95.38 91 ALA A O 1
ATOM 667 N N . CYS A 1 92 ? 1.210 7.222 -6.870 1.00 94.62 92 CYS A N 1
ATOM 668 C CA . CYS A 1 92 ? 2.672 7.212 -6.979 1.00 94.62 92 CYS A CA 1
ATOM 669 C C . CYS A 1 92 ? 3.176 6.348 -8.146 1.00 94.62 92 CYS A C 1
ATOM 671 O O . CYS A 1 92 ? 4.010 6.773 -8.943 1.00 94.62 92 CYS A O 1
ATOM 673 N N . ALA A 1 93 ? 2.631 5.139 -8.316 1.00 93.88 93 ALA A N 1
ATOM 674 C CA . ALA A 1 93 ? 3.020 4.269 -9.424 1.00 93.88 93 ALA A CA 1
ATOM 675 C C . ALA A 1 93 ? 2.738 4.942 -10.777 1.00 93.88 93 ALA A C 1
ATOM 677 O O . ALA A 1 93 ? 3.563 4.874 -11.688 1.00 93.88 93 ALA A O 1
ATOM 678 N N . SER A 1 94 ? 1.608 5.650 -10.878 1.00 93.88 94 SER A N 1
ATOM 679 C CA . SER A 1 94 ? 1.232 6.397 -12.080 1.00 93.88 94 SER A CA 1
ATOM 680 C C . SER A 1 94 ? 2.192 7.553 -12.365 1.00 93.88 94 SER A C 1
ATOM 682 O O . SER A 1 94 ? 2.535 7.763 -13.529 1.00 93.88 94 SER A O 1
ATOM 684 N N . SER A 1 95 ? 2.673 8.271 -11.341 1.00 93.19 95 SER A N 1
ATOM 685 C CA . SER A 1 95 ? 3.692 9.316 -11.533 1.00 93.19 95 SER A CA 1
ATOM 686 C C . SER A 1 95 ? 5.050 8.758 -11.962 1.00 93.19 95 SER A C 1
ATOM 688 O O . SER A 1 95 ? 5.777 9.438 -12.678 1.00 93.19 95 SER A O 1
ATOM 690 N N . GLU A 1 96 ? 5.357 7.507 -11.611 1.00 94.06 96 GLU A N 1
ATOM 691 C CA . GLU A 1 96 ? 6.579 6.802 -12.028 1.00 94.06 96 GLU A CA 1
ATOM 692 C C . GLU A 1 96 ? 6.467 6.132 -13.416 1.00 94.06 96 GLU A C 1
ATOM 694 O O . GLU A 1 96 ? 7.402 5.470 -13.871 1.00 94.06 96 GLU A O 1
ATOM 699 N N . GLY A 1 97 ? 5.330 6.279 -14.110 1.00 94.56 97 GLY A N 1
ATOM 700 C CA . GLY A 1 97 ? 5.097 5.695 -15.438 1.00 94.56 97 GLY A CA 1
ATOM 701 C C . GLY A 1 97 ? 4.613 4.239 -15.425 1.00 94.56 97 GLY A C 1
ATOM 702 O O . GLY A 1 97 ? 4.671 3.555 -16.456 1.00 94.56 97 GLY A O 1
ATOM 703 N N . TYR A 1 98 ? 4.117 3.763 -14.280 1.00 95.19 98 TYR A N 1
ATOM 704 C CA . TYR A 1 98 ? 3.575 2.420 -14.098 1.00 95.19 98 TYR A CA 1
ATOM 705 C C . TYR A 1 98 ? 2.063 2.423 -13.869 1.00 95.19 98 TYR A C 1
ATOM 707 O O . TYR A 1 98 ? 1.485 3.3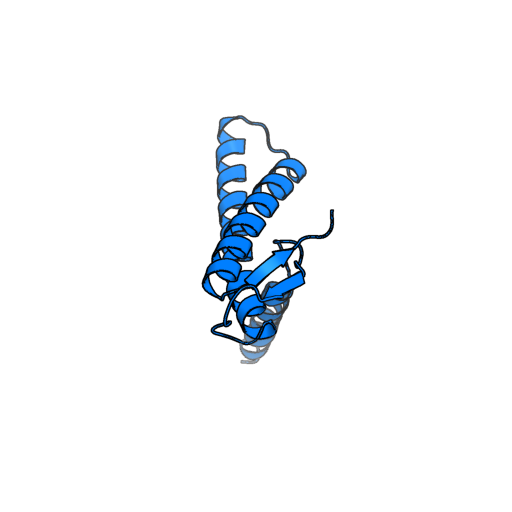08 -13.246 1.00 95.19 98 TYR A O 1
ATOM 715 N N . ARG A 1 99 ? 1.416 1.346 -14.302 1.00 94.44 99 ARG A N 1
ATOM 716 C CA . ARG A 1 99 ? 0.069 0.970 -13.888 1.00 94.44 99 ARG A CA 1
ATOM 717 C C . ARG A 1 99 ? 0.163 -0.145 -12.853 1.00 94.44 99 ARG A C 1
ATOM 719 O O . ARG A 1 99 ? 0.640 -1.235 -13.162 1.00 94.44 99 ARG A O 1
ATOM 726 N N . ALA A 1 100 ? -0.339 0.119 -11.651 1.00 92.75 100 ALA A N 1
ATOM 727 C CA . ALA A 1 100 ? -0.522 -0.896 -10.622 1.00 92.75 100 ALA A CA 1
ATOM 728 C C . ALA A 1 100 ? -1.724 -1.794 -10.966 1.00 92.75 100 ALA A C 1
ATOM 730 O O . ALA A 1 100 ? -2.848 -1.306 -11.112 1.00 92.75 100 ALA A O 1
ATOM 731 N N . VAL A 1 101 ? -1.493 -3.100 -11.103 1.00 91.31 101 VAL A N 1
ATOM 732 C CA . VAL A 1 101 ? -2.533 -4.116 -11.318 1.00 91.31 101 VAL A CA 1
ATOM 733 C C . VAL A 1 101 ? -2.575 -5.031 -10.101 1.00 91.31 101 VAL A C 1
ATOM 735 O O . VAL A 1 101 ? -1.593 -5.694 -9.780 1.00 91.31 101 VAL A O 1
ATOM 738 N N . TYR A 1 102 ? -3.713 -5.036 -9.414 1.00 85.56 102 TYR A N 1
ATOM 739 C CA . TYR A 1 102 ? -3.952 -5.872 -8.240 1.00 85.56 102 TYR A CA 1
ATOM 740 C C . TYR A 1 102 ? -4.665 -7.153 -8.670 1.00 85.56 102 TYR A C 1
ATOM 742 O O . TYR A 1 102 ? -5.558 -7.088 -9.518 1.00 85.56 102 TYR A O 1
ATOM 750 N N . ASP A 1 103 ? -4.285 -8.285 -8.078 1.00 76.38 103 ASP A N 1
ATOM 751 C CA . ASP A 1 103 ? -5.070 -9.516 -8.187 1.00 76.38 103 ASP A CA 1
ATOM 752 C C . ASP A 1 103 ? -6.420 -9.327 -7.465 1.00 76.38 103 ASP A C 1
ATOM 754 O O . ASP A 1 103 ? -6.480 -8.596 -6.462 1.00 76.38 103 ASP A O 1
ATOM 758 N N . GLN A 1 104 ? -7.495 -9.886 -8.031 1.00 57.97 104 GLN A N 1
ATOM 759 C CA . GLN A 1 104 ? -8.862 -9.748 -7.503 1.00 57.97 104 GLN A CA 1
ATOM 760 C C . GLN A 1 104 ? -9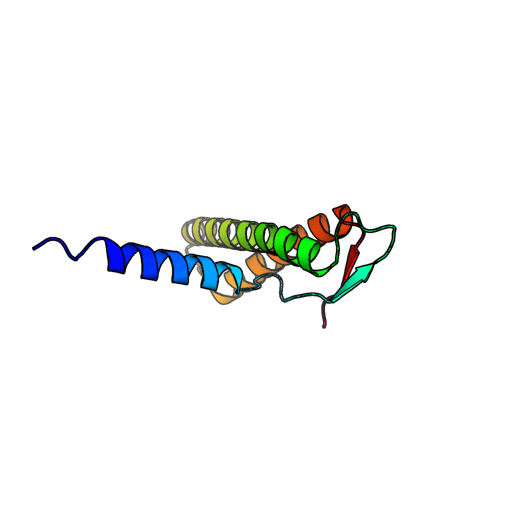.118 -10.704 -6.342 1.00 57.97 104 GLN A C 1
ATOM 762 O O . GLN A 1 104 ? -8.764 -11.894 -6.462 1.00 57.97 104 GLN A O 1
#